Protein AF-A0A0M6YFR3-F1 (afdb_monomer)

pLDDT: mean 78.44, std 15.79, range [41.16, 94.81]

Foldseek 3Di:
DDCVVVDDVPPPPPPLPFCQQVVVLLVVLVVLLVVQVPDDFQWAKWKAFDDVPDRWTFRFLDWDADGRFKIKTWGATPVRHTDIDIDGNVRGDIDIDIDGDPDPTYRRCSVVSVVVVVVVVVPD

Mean predicted aligned error: 9.59 Å

Sequence (124 aa):
MDYDKLISPAHLSLPRIPNAAEWMYERIARSIIDFEKDLDSEHEVGARLVSFTANEVISIDDVGFWGTDMIIFYGSNAEGQPAQLLQHISQVNVLLVAVRVAGEKPNRIGFVLQQKLEEEGSGE

InterPro domains:
  IPR046171 Protein of unknown function DUF6173 [PF19670] (21-112)

Organism: NCBI:txid187304

Solvent-accessible surface area (backbone atoms only — not comparable to full-atom values): 7370 Å² total; per-residue (Å²): 134,76,71,83,74,77,69,63,84,86,74,76,76,65,84,76,50,81,52,47,12,51,58,49,39,52,53,50,44,50,50,48,34,59,55,54,74,76,50,56,88,64,31,23,64,30,35,36,46,66,49,100,84,45,94,56,50,37,41,56,66,46,77,46,57,47,81,46,42,25,38,34,42,32,30,23,39,88,85,68,46,83,42,76,49,79,38,48,62,94,70,68,46,83,42,83,41,84,33,71,46,88,61,99,59,50,68,76,47,35,67,61,46,52,52,51,52,54,59,62,68,67,74,117

Nearest PDB structures (foldseek):
  4v6w-assembly1_AE  TM=3.849E-01  e=1.979E-01  Drosophila melanogaster
  7oyb-assembly1_E2  TM=4.036E-01  e=2.673E-01  Danio rerio
  8ove-assembly1_A1  TM=3.876E-01  e=1.355E+00  Trypanosoma brucei brucei
  8ewc-assembly1_BE  TM=3.783E-01  e=3.340E+00  Saccharomyces cerevisiae
  7krw-assembly3_A  TM=2.362E-01  e=4.248E+00  Escherichia coli K-12

Secondary structure (DSSP, 8-state):
--GGGS--GGG------TTHHHHHHHHHHHHHHHHHHT--TTEEEEEEE-BTTB--EEEEEEEEEETTTEEEEEEE-TTS-EEEEEEETTT--EEEEEEE--SSS----HHHHHHHHHHHHTT-

Structure (mmCIF, N/CA/C/O backbone):
data_AF-A0A0M6YFR3-F1
#
_entry.id   AF-A0A0M6YFR3-F1
#
loop_
_atom_site.group_PDB
_atom_site.id
_atom_site.type_symbol
_atom_site.label_atom_id
_atom_site.label_alt_id
_atom_site.label_comp_id
_atom_site.label_asym_id
_atom_site.label_entity_id
_atom_site.label_seq_id
_atom_site.pdbx_PDB_ins_code
_atom_site.Cartn_x
_atom_site.Cartn_y
_atom_site.Cartn_z
_atom_site.occupancy
_atom_site.B_iso_or_equiv
_atom_site.auth_seq_id
_atom_site.auth_comp_id
_atom_site.auth_asym_id
_atom_site.auth_atom_id
_atom_site.pdbx_PDB_model_num
ATOM 1 N N . MET A 1 1 ? 48.416 -18.627 -8.546 1.00 52.19 1 MET A N 1
ATOM 2 C CA . MET A 1 1 ? 47.039 -18.594 -9.074 1.00 52.19 1 MET A CA 1
ATOM 3 C C . MET A 1 1 ? 46.490 -17.248 -8.645 1.00 52.19 1 MET A C 1
ATOM 5 O O . MET A 1 1 ? 46.502 -16.977 -7.454 1.00 52.19 1 MET A O 1
ATOM 9 N N . ASP A 1 2 ? 46.238 -16.359 -9.599 1.00 49.06 2 ASP A N 1
ATOM 10 C CA . ASP A 1 2 ? 45.996 -14.935 -9.346 1.00 49.06 2 ASP A CA 1
ATOM 11 C C . ASP A 1 2 ? 44.494 -14.711 -9.114 1.00 49.06 2 ASP A C 1
ATOM 13 O O . ASP A 1 2 ? 43.698 -14.782 -10.053 1.00 49.06 2 ASP A O 1
ATOM 17 N N . TYR A 1 3 ? 44.098 -14.579 -7.846 1.00 50.84 3 TYR A N 1
ATOM 18 C CA . TYR A 1 3 ? 42.689 -14.559 -7.431 1.00 50.84 3 TYR A CA 1
ATOM 19 C C . TYR A 1 3 ? 41.972 -13.241 -7.776 1.00 50.84 3 TYR A C 1
ATOM 21 O O . TYR A 1 3 ? 40.744 -13.229 -7.836 1.00 50.84 3 TYR A O 1
ATOM 29 N N . ASP A 1 4 ? 42.711 -12.181 -8.122 1.00 49.16 4 ASP A N 1
ATOM 30 C CA . ASP A 1 4 ? 42.163 -10.888 -8.570 1.00 49.16 4 ASP A CA 1
ATOM 31 C C . ASP A 1 4 ? 41.457 -10.958 -9.937 1.00 49.16 4 ASP A C 1
ATOM 33 O O . ASP A 1 4 ? 40.709 -10.055 -10.310 1.00 49.16 4 ASP A O 1
ATOM 37 N N . LYS A 1 5 ? 41.638 -12.048 -10.697 1.00 45.91 5 LYS A N 1
ATOM 38 C CA . LYS A 1 5 ? 40.955 -12.262 -11.986 1.00 45.91 5 LYS A CA 1
ATOM 39 C C . LYS A 1 5 ? 39.641 -13.036 -11.894 1.00 45.91 5 LYS A C 1
ATOM 41 O O . LYS A 1 5 ? 38.978 -13.191 -12.917 1.00 45.91 5 LYS A O 1
ATOM 46 N N . LEU A 1 6 ? 39.255 -13.530 -10.715 1.00 47.06 6 LEU A N 1
ATOM 47 C CA . LEU A 1 6 ? 38.064 -14.379 -10.572 1.00 47.06 6 LEU A CA 1
ATOM 48 C C . LEU A 1 6 ? 36.802 -13.633 -10.132 1.00 47.06 6 LEU A C 1
ATOM 50 O O . LEU A 1 6 ? 35.723 -14.211 -10.205 1.00 47.06 6 LEU A O 1
ATOM 54 N N . ILE A 1 7 ? 36.897 -12.361 -9.734 1.00 53.31 7 ILE A N 1
ATOM 55 C CA . ILE A 1 7 ? 35.723 -11.553 -9.376 1.00 53.31 7 ILE A CA 1
ATOM 56 C C . ILE A 1 7 ? 35.897 -10.129 -9.915 1.00 53.31 7 ILE A C 1
ATOM 58 O O . ILE A 1 7 ? 36.059 -9.169 -9.170 1.00 53.31 7 ILE A O 1
ATOM 62 N N . SER A 1 8 ? 35.869 -9.978 -11.241 1.00 46.09 8 SER A N 1
ATOM 63 C CA . SER A 1 8 ? 35.557 -8.673 -11.825 1.00 46.09 8 SER A CA 1
ATOM 64 C C . SER A 1 8 ? 34.028 -8.524 -11.840 1.00 46.09 8 SER A C 1
ATOM 66 O O . SER A 1 8 ? 33.362 -9.367 -12.446 1.00 46.09 8 SER A O 1
ATOM 68 N N . PRO A 1 9 ? 33.437 -7.487 -11.216 1.00 48.91 9 PRO A N 1
ATOM 69 C CA . PRO A 1 9 ? 31.980 -7.300 -11.151 1.00 48.91 9 PRO A CA 1
ATOM 70 C C . PRO A 1 9 ? 31.322 -6.999 -12.516 1.00 48.91 9 PRO A C 1
ATOM 72 O O . PRO A 1 9 ? 30.129 -6.726 -12.586 1.00 48.91 9 PRO A O 1
ATOM 75 N N . ALA A 1 10 ? 32.073 -7.068 -13.618 1.00 52.41 10 ALA A N 1
ATOM 76 C CA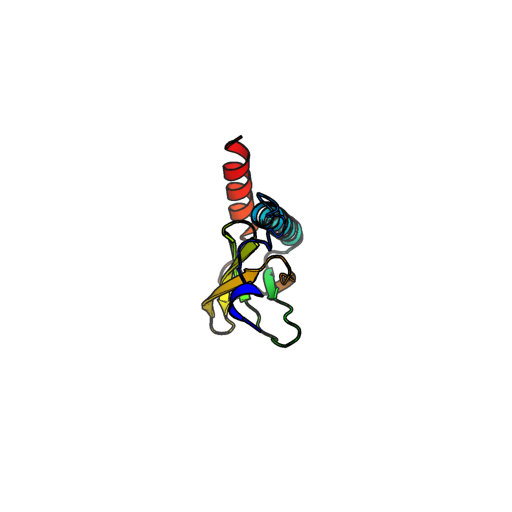 . ALA A 1 10 ? 31.662 -6.628 -14.946 1.00 52.41 10 ALA A CA 1
ATOM 77 C C . ALA A 1 10 ? 30.732 -7.587 -15.722 1.00 52.41 10 ALA A C 1
ATOM 79 O O . ALA A 1 10 ? 30.336 -7.247 -16.832 1.00 52.41 10 ALA A O 1
ATOM 80 N N . HIS A 1 11 ? 30.360 -8.760 -15.192 1.00 49.50 11 HIS A N 1
ATOM 81 C CA . HIS A 1 11 ? 29.580 -9.751 -15.962 1.00 49.50 11 HIS A CA 1
ATOM 82 C C . HIS A 1 11 ? 28.361 -10.358 -15.257 1.00 49.50 11 HIS A C 1
ATOM 84 O O . HIS A 1 11 ? 27.773 -11.308 -15.770 1.00 49.50 11 HIS A O 1
ATOM 90 N N . LEU A 1 12 ? 27.905 -9.787 -14.142 1.00 46.81 12 LEU A N 1
ATOM 91 C CA . LEU A 1 12 ? 26.543 -10.032 -13.660 1.00 46.81 12 LEU A CA 1
ATOM 92 C C . LEU A 1 12 ? 25.618 -8.943 -14.206 1.00 46.81 12 LEU A C 1
ATOM 94 O O . LEU A 1 12 ? 25.085 -8.117 -13.471 1.00 46.81 12 LEU A O 1
ATOM 98 N N . SER A 1 13 ? 25.415 -8.946 -15.526 1.00 48.22 13 SER A N 1
ATOM 99 C CA . SER A 1 13 ? 24.263 -8.275 -16.125 1.00 48.22 13 SER A CA 1
ATOM 100 C C . SER A 1 13 ? 23.025 -9.112 -15.802 1.00 48.22 13 SER A C 1
ATOM 102 O O . SER A 1 13 ? 22.515 -9.843 -16.654 1.00 48.22 13 SER A O 1
ATOM 104 N N . LEU A 1 14 ? 22.576 -9.062 -14.542 1.00 53.62 14 LEU A N 1
ATOM 105 C CA . LEU A 1 14 ? 21.216 -9.480 -14.225 1.00 53.62 14 LEU A CA 1
ATOM 106 C C . LEU A 1 14 ? 20.304 -8.667 -15.148 1.00 53.62 14 LEU A C 1
ATOM 108 O O . LEU A 1 14 ? 20.560 -7.469 -15.316 1.00 53.62 14 LEU A O 1
ATOM 112 N N . PRO A 1 15 ? 19.304 -9.281 -15.798 1.00 50.94 15 PRO A N 1
ATOM 113 C CA . PRO A 1 15 ? 18.377 -8.524 -16.618 1.00 50.94 15 PRO A CA 1
ATOM 114 C C . PRO A 1 15 ? 17.769 -7.438 -15.729 1.00 50.94 15 PRO A C 1
ATOM 116 O O . PRO A 1 15 ? 16.968 -7.732 -14.844 1.00 50.94 15 PRO A O 1
ATOM 119 N N . ARG A 1 16 ? 18.184 -6.179 -15.928 1.00 51.00 16 ARG A N 1
ATOM 120 C CA . ARG A 1 16 ? 17.429 -5.040 -15.419 1.00 51.00 16 ARG A CA 1
ATOM 121 C C . ARG A 1 16 ? 16.144 -5.111 -16.202 1.00 51.00 16 ARG A C 1
ATOM 123 O O . ARG A 1 16 ? 16.148 -4.792 -17.385 1.00 51.00 16 ARG A O 1
ATOM 130 N N . ILE A 1 17 ? 15.094 -5.621 -15.577 1.00 58.00 17 ILE A N 1
ATOM 131 C CA . ILE A 1 17 ? 13.751 -5.451 -16.098 1.00 58.00 17 ILE A CA 1
ATOM 132 C C . ILE A 1 17 ? 13.530 -3.940 -15.961 1.00 58.00 17 ILE A C 1
ATOM 134 O O . ILE A 1 17 ? 13.423 -3.462 -14.824 1.00 58.00 17 ILE A O 1
ATOM 138 N N . PRO A 1 18 ? 13.602 -3.154 -17.057 1.00 67.94 18 PRO A N 1
ATOM 139 C CA . PRO A 1 18 ? 13.238 -1.742 -16.977 1.00 67.94 18 PRO A CA 1
ATOM 140 C C . PRO A 1 18 ? 11.840 -1.719 -16.364 1.00 67.94 18 PRO A C 1
ATOM 142 O O . PRO A 1 18 ? 11.088 -2.614 -16.709 1.00 67.94 18 PRO A O 1
ATOM 145 N N . ASN A 1 19 ? 11.528 -0.803 -15.445 1.00 83.19 19 ASN A N 1
ATOM 146 C CA . ASN A 1 19 ? 10.208 -0.649 -14.804 1.00 83.19 19 ASN A CA 1
ATOM 147 C C . ASN A 1 19 ? 9.682 -1.758 -13.854 1.00 83.19 19 ASN A C 1
ATOM 149 O O . ASN A 1 19 ? 8.547 -1.653 -13.401 1.00 83.19 19 ASN A O 1
ATOM 153 N N . ALA A 1 20 ? 10.449 -2.787 -13.461 1.00 90.38 20 ALA A N 1
ATOM 154 C CA . ALA A 1 20 ? 9.874 -3.852 -12.613 1.00 90.38 20 ALA A CA 1
ATOM 155 C C . ALA A 1 20 ? 9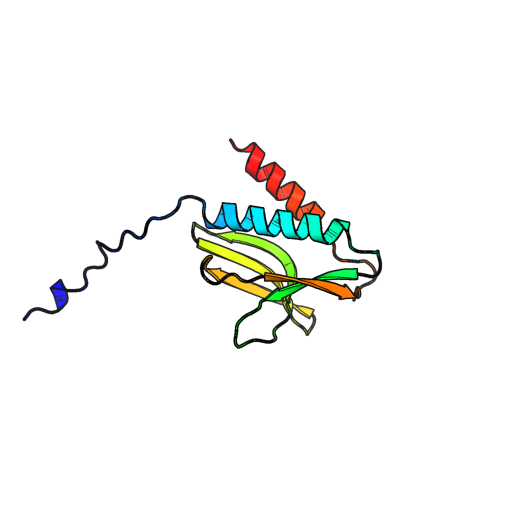.297 -3.369 -11.266 1.00 90.38 20 ALA A C 1
ATOM 157 O O . ALA A 1 20 ? 8.246 -3.862 -10.841 1.00 90.38 20 ALA A O 1
ATOM 158 N N . ALA A 1 21 ? 9.961 -2.421 -10.600 1.00 93.12 21 ALA A N 1
ATOM 159 C CA . ALA A 1 21 ? 9.453 -1.819 -9.370 1.00 93.12 21 ALA A CA 1
ATOM 160 C C . ALA A 1 21 ? 8.208 -0.959 -9.607 1.00 93.12 21 ALA A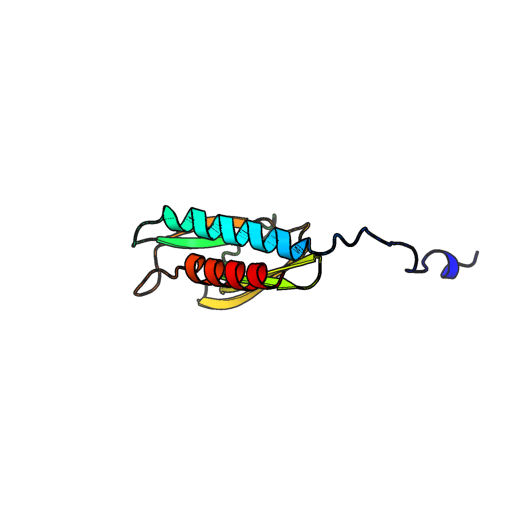 C 1
ATOM 162 O O . ALA A 1 21 ? 7.255 -1.083 -8.850 1.00 93.12 21 ALA A O 1
ATOM 163 N N . GLU A 1 22 ? 8.173 -0.180 -10.684 1.00 92.75 22 GLU A N 1
ATOM 164 C CA . GLU A 1 22 ? 7.003 0.602 -11.105 1.00 92.75 22 GLU A CA 1
ATOM 165 C C . GLU A 1 22 ? 5.791 -0.306 -11.364 1.00 92.75 22 GLU A C 1
ATOM 167 O O . GLU A 1 22 ? 4.720 -0.121 -10.793 1.00 92.75 22 GLU A O 1
ATOM 172 N N . TRP A 1 23 ? 5.981 -1.399 -12.106 1.00 91.75 23 TRP A N 1
ATOM 173 C CA . TRP A 1 23 ? 4.914 -2.370 -12.351 1.00 91.75 23 TRP A CA 1
ATOM 174 C C . TRP A 1 23 ? 4.445 -3.058 -11.068 1.00 91.75 23 TRP A C 1
ATOM 176 O O . TRP A 1 23 ? 3.281 -3.449 -10.952 1.00 91.75 23 TRP A O 1
ATOM 186 N N . MET A 1 24 ? 5.355 -3.316 -10.124 1.00 94.31 24 MET A N 1
ATOM 187 C CA . MET A 1 24 ? 4.989 -3.896 -8.831 1.00 94.31 24 MET A CA 1
ATOM 188 C C . MET A 1 24 ? 4.240 -2.882 -7.966 1.00 94.31 24 MET A C 1
ATOM 190 O O . MET A 1 24 ? 3.244 -3.261 -7.350 1.00 94.31 24 MET A O 1
ATOM 194 N N . TYR A 1 25 ? 4.669 -1.622 -7.976 1.00 94.69 25 TYR A N 1
ATOM 195 C CA . TYR A 1 25 ? 3.968 -0.511 -7.350 1.00 94.69 25 TYR A CA 1
ATOM 196 C C . TYR A 1 25 ? 2.536 -0.402 -7.871 1.00 94.69 25 TYR A C 1
ATOM 198 O O . TYR A 1 25 ? 1.614 -0.455 -7.060 1.00 94.69 25 TYR A O 1
ATOM 206 N N . GLU A 1 26 ? 2.332 -0.386 -9.191 1.00 94.06 26 GLU A N 1
ATOM 207 C CA . GLU A 1 26 ? 0.993 -0.312 -9.785 1.00 94.06 26 GLU A CA 1
ATOM 208 C C . GLU A 1 26 ? 0.080 -1.436 -9.273 1.00 94.06 26 GLU A C 1
ATOM 210 O O . GLU A 1 26 ? -1.056 -1.199 -8.858 1.00 94.06 26 GLU A O 1
ATOM 215 N N . ARG A 1 27 ? 0.581 -2.675 -9.242 1.00 94.44 27 ARG A N 1
ATOM 216 C CA . ARG A 1 27 ? -0.188 -3.834 -8.761 1.00 94.44 27 ARG A CA 1
ATOM 217 C C . ARG A 1 27 ? -0.540 -3.729 -7.279 1.00 94.44 27 ARG A C 1
ATOM 219 O O . ARG A 1 27 ? -1.660 -4.074 -6.901 1.00 94.44 27 ARG A O 1
ATOM 226 N N . ILE A 1 28 ? 0.387 -3.258 -6.447 1.00 93.94 28 ILE A N 1
ATOM 227 C CA . ILE A 1 28 ? 0.138 -3.035 -5.016 1.00 93.94 28 ILE A CA 1
ATOM 228 C C . ILE A 1 28 ? -0.894 -1.920 -4.837 1.00 93.94 28 ILE A C 1
ATOM 230 O O . ILE A 1 28 ? -1.875 -2.115 -4.123 1.00 93.94 28 ILE A O 1
ATOM 234 N N . ALA A 1 29 ? -0.717 -0.794 -5.529 1.00 93.50 29 ALA A N 1
ATOM 235 C CA . ALA A 1 29 ? -1.612 0.352 -5.464 1.00 93.50 29 ALA A CA 1
ATOM 236 C C . ALA A 1 29 ? -3.042 -0.022 -5.876 1.00 93.50 29 ALA A C 1
ATOM 238 O O . ALA A 1 29 ? -3.983 0.222 -5.122 1.00 93.50 29 ALA A O 1
ATOM 239 N N . ARG A 1 30 ? -3.211 -0.713 -7.012 1.00 94.50 30 ARG A N 1
ATOM 240 C CA . ARG A 1 30 ? -4.517 -1.233 -7.456 1.00 94.50 30 ARG A CA 1
ATOM 241 C C . ARG A 1 30 ? -5.128 -2.209 -6.450 1.00 94.50 30 ARG A C 1
ATOM 243 O O . ARG A 1 30 ? -6.316 -2.114 -6.171 1.00 94.50 30 ARG A O 1
ATOM 250 N N . SER A 1 31 ? -4.322 -3.096 -5.862 1.00 94.50 31 SER A N 1
ATOM 251 C CA . SER A 1 31 ? -4.807 -4.039 -4.841 1.00 94.50 31 SER A CA 1
ATOM 252 C C . SER A 1 31 ? -5.307 -3.324 -3.583 1.00 94.50 31 SER A C 1
ATOM 254 O O . SER A 1 31 ? -6.326 -3.722 -3.028 1.00 94.50 31 SER A O 1
ATOM 256 N N . ILE A 1 32 ? -4.626 -2.258 -3.147 1.00 92.31 32 ILE A N 1
ATOM 257 C CA . ILE A 1 32 ? -5.062 -1.419 -2.018 1.00 92.31 32 ILE A CA 1
ATOM 258 C C . ILE A 1 32 ? -6.367 -0.698 -2.363 1.00 92.31 32 ILE A C 1
ATOM 260 O O . ILE A 1 32 ? -7.305 -0.740 -1.572 1.00 92.31 32 ILE A O 1
ATOM 264 N N . ILE A 1 33 ? -6.446 -0.086 -3.551 1.00 91.88 33 ILE A N 1
ATOM 265 C CA . ILE A 1 33 ? -7.654 0.596 -4.039 1.00 91.88 33 ILE A CA 1
ATOM 266 C C . ILE A 1 33 ? -8.851 -0.354 -4.033 1.00 91.88 33 ILE A C 1
ATOM 268 O O . ILE A 1 33 ? -9.923 0.009 -3.554 1.00 91.88 33 ILE A O 1
ATOM 272 N N . ASP A 1 34 ? -8.683 -1.561 -4.569 1.00 94.12 34 ASP A N 1
ATOM 273 C CA . ASP A 1 34 ? -9.766 -2.537 -4.641 1.00 94.12 34 ASP A CA 1
ATOM 274 C C . ASP A 1 34 ? -10.146 -3.070 -3.259 1.00 94.12 34 ASP A C 1
ATOM 276 O O . ASP A 1 34 ? -11.331 -3.155 -2.953 1.00 94.12 34 ASP A O 1
ATOM 280 N N . PHE A 1 35 ? -9.167 -3.332 -2.391 1.00 92.00 35 PHE A N 1
ATOM 281 C CA . PHE A 1 35 ? -9.422 -3.751 -1.014 1.00 92.00 35 PHE A CA 1
ATOM 282 C C . PHE A 1 35 ? -10.185 -2.683 -0.211 1.00 92.00 35 PHE A C 1
ATOM 284 O O . PHE A 1 35 ? -11.099 -3.014 0.541 1.00 92.00 35 PHE A O 1
ATOM 291 N N . GLU A 1 36 ? -9.863 -1.395 -0.388 1.00 91.12 36 GLU A N 1
ATOM 292 C CA . GLU A 1 36 ? -10.543 -0.296 0.313 1.00 91.12 36 GLU A CA 1
ATOM 293 C C . GLU A 1 36 ? -12.020 -0.151 -0.045 1.00 91.12 36 GLU A C 1
ATOM 295 O O . GLU A 1 36 ? -12.799 0.279 0.815 1.00 91.12 36 GLU A O 1
ATOM 300 N N . LYS A 1 37 ? -12.409 -0.490 -1.282 1.00 90.38 37 LYS A N 1
ATOM 301 C CA . LYS A 1 37 ? -13.804 -0.387 -1.748 1.00 90.38 37 LYS A CA 1
ATOM 302 C C . LYS A 1 37 ? -14.754 -1.259 -0.930 1.00 90.38 37 LYS A C 1
ATOM 304 O O . LYS A 1 37 ? -15.922 -0.903 -0.795 1.00 90.38 37 LYS A O 1
ATOM 309 N N . ASP A 1 38 ? -14.244 -2.351 -0.368 1.00 89.81 38 ASP A N 1
ATOM 310 C CA . ASP A 1 38 ? -15.025 -3.319 0.399 1.00 89.81 38 ASP A CA 1
ATOM 311 C C . ASP A 1 38 ? -15.041 -3.028 1.914 1.00 89.81 38 ASP A C 1
ATOM 313 O O . ASP A 1 38 ? -15.725 -3.720 2.669 1.00 89.81 38 ASP A O 1
ATOM 317 N N . LEU A 1 39 ? -14.311 -2.008 2.386 1.00 88.31 39 LEU A N 1
ATOM 318 C CA . LEU A 1 39 ? -14.239 -1.669 3.812 1.00 88.31 39 LEU A CA 1
ATOM 319 C C . LEU A 1 39 ? -15.339 -0.690 4.240 1.00 88.31 39 LEU A C 1
ATOM 321 O O . LEU A 1 39 ? -15.499 0.382 3.652 1.00 88.31 39 LEU A O 1
ATOM 325 N N . ASP A 1 40 ? -16.001 -0.996 5.356 1.00 86.81 40 ASP A N 1
ATOM 326 C CA . ASP A 1 40 ? -16.942 -0.090 6.022 1.00 86.81 40 ASP A CA 1
ATOM 327 C C . ASP A 1 40 ? -16.252 1.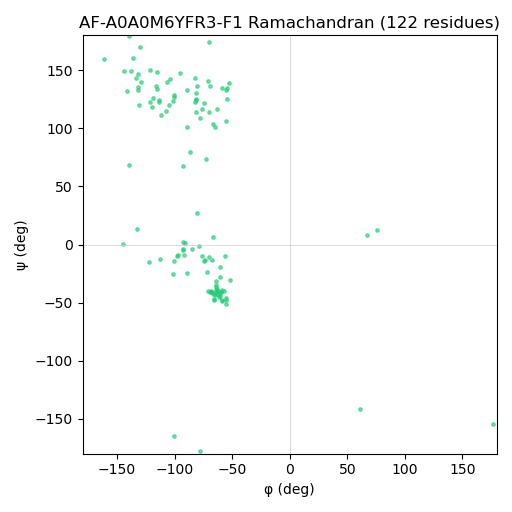125 6.680 1.00 86.81 40 ASP A C 1
ATOM 329 O O . ASP A 1 40 ? -15.029 1.237 6.740 1.00 86.81 40 ASP A O 1
ATOM 333 N N . SER A 1 41 ? -17.043 2.065 7.199 1.00 85.19 41 SER A N 1
ATOM 334 C CA . SER A 1 41 ? -16.531 3.284 7.838 1.00 85.19 41 SER A CA 1
ATOM 335 C C . SER A 1 41 ? -15.833 3.066 9.187 1.00 85.19 41 SER A C 1
ATOM 337 O O . SER A 1 41 ? -15.258 4.016 9.712 1.00 85.19 41 SER A O 1
ATOM 339 N N . GLU A 1 42 ? -15.915 1.874 9.781 1.00 85.75 42 GLU A N 1
ATOM 340 C CA . GLU A 1 42 ? -15.238 1.540 11.042 1.00 85.75 42 GLU A CA 1
ATOM 341 C C . GLU A 1 42 ? -13.850 0.931 10.821 1.00 85.75 42 GLU A C 1
ATOM 343 O O . GLU A 1 42 ? -13.087 0.776 11.784 1.00 85.75 42 GLU A O 1
ATOM 348 N N . HIS A 1 43 ? -13.514 0.619 9.565 1.00 83.94 43 HIS A N 1
ATOM 349 C CA . HIS A 1 43 ? -12.250 0.012 9.183 1.00 83.94 43 HIS A CA 1
ATOM 350 C C . HIS A 1 43 ? -11.455 0.861 8.186 1.00 83.94 43 HIS A C 1
ATOM 352 O O . HIS A 1 43 ? -11.989 1.585 7.338 1.00 83.94 43 HIS A O 1
ATOM 358 N N . GLU A 1 44 ? -10.141 0.725 8.284 1.00 81.62 44 GLU A N 1
ATOM 359 C CA . GLU A 1 44 ? -9.147 1.260 7.360 1.00 81.62 44 GLU A CA 1
ATOM 360 C C . GLU A 1 44 ? -8.167 0.159 6.944 1.00 81.62 44 GLU A C 1
ATOM 362 O O . GLU A 1 44 ? -8.186 -0.956 7.485 1.00 81.62 44 GLU A O 1
ATOM 367 N N . VAL A 1 45 ? -7.331 0.448 5.946 1.00 79.50 45 VAL A N 1
ATOM 368 C CA . VAL A 1 45 ? -6.310 -0.504 5.506 1.00 79.50 45 VAL A CA 1
ATOM 369 C C . VAL A 1 45 ? -5.174 -0.508 6.508 1.00 79.50 45 VAL A C 1
ATOM 371 O O . VAL A 1 45 ? -4.447 0.467 6.655 1.00 79.50 45 VAL A O 1
ATOM 374 N N . GLY A 1 46 ? -4.975 -1.649 7.153 1.00 70.62 46 GLY A N 1
ATOM 375 C CA . GLY A 1 46 ? -3.683 -1.998 7.713 1.00 70.62 46 GLY A CA 1
ATOM 376 C C . GLY A 1 46 ? -2.937 -2.870 6.716 1.00 70.62 46 GLY A C 1
ATOM 377 O O . GLY A 1 46 ? -3.543 -3.686 6.014 1.00 70.62 46 GLY A O 1
ATOM 378 N N . ALA A 1 47 ? -1.614 -2.766 6.687 1.00 64.81 47 ALA A N 1
ATOM 379 C CA . ALA A 1 47 ? -0.813 -3.780 6.029 1.00 64.81 47 ALA A CA 1
ATOM 380 C C . ALA A 1 47 ? 0.079 -4.483 7.034 1.00 64.81 47 ALA A C 1
ATOM 382 O O . ALA A 1 47 ? 0.720 -3.892 7.903 1.00 64.81 47 ALA A O 1
ATOM 383 N N . ARG A 1 48 ? 0.125 -5.798 6.897 1.00 61.38 48 ARG A N 1
ATOM 384 C CA . ARG A 1 48 ? 1.110 -6.614 7.583 1.00 61.38 48 ARG A CA 1
ATOM 385 C C . ARG A 1 48 ? 2.141 -7.025 6.563 1.00 61.38 48 ARG A C 1
ATOM 387 O O . ARG A 1 48 ? 1.830 -7.676 5.565 1.00 61.38 48 ARG A O 1
ATOM 394 N N . LEU A 1 49 ? 3.372 -6.629 6.825 1.00 62.75 49 LEU A N 1
ATOM 395 C CA . LEU A 1 49 ? 4.506 -7.093 6.055 1.00 62.75 49 LEU A CA 1
ATOM 396 C C . LEU A 1 49 ? 4.870 -8.458 6.615 1.00 62.75 49 LEU A C 1
ATOM 398 O O . LEU A 1 49 ? 5.240 -8.598 7.778 1.00 62.75 49 LEU A O 1
ATOM 402 N N . VAL A 1 50 ? 4.687 -9.487 5.794 1.00 53.97 50 VAL A N 1
ATOM 403 C CA . VAL A 1 50 ? 4.945 -10.864 6.209 1.00 53.97 50 VAL A CA 1
ATOM 404 C C . VAL A 1 50 ? 6.422 -11.143 5.961 1.00 53.97 50 VAL A C 1
ATOM 406 O O . VAL A 1 50 ? 6.796 -11.741 4.956 1.00 53.97 50 VAL A O 1
ATOM 409 N N . SER A 1 51 ? 7.285 -10.677 6.862 1.00 53.72 51 SER A N 1
ATOM 410 C CA . SER A 1 51 ? 8.618 -11.267 6.970 1.00 53.72 51 SER A CA 1
ATOM 411 C C . SER A 1 51 ? 8.491 -12.548 7.782 1.00 53.72 51 SER A C 1
ATOM 413 O O . SER A 1 51 ? 7.838 -12.557 8.824 1.00 53.72 51 SER A O 1
ATOM 415 N N . PHE A 1 52 ? 9.146 -13.628 7.353 1.00 48.53 52 PHE A N 1
ATOM 416 C CA . PHE A 1 52 ? 9.136 -14.913 8.062 1.00 48.53 52 PHE A CA 1
ATOM 417 C C . PHE A 1 52 ? 9.622 -14.820 9.528 1.00 48.53 52 PHE A C 1
ATOM 419 O O . PHE A 1 52 ? 9.477 -15.786 10.274 1.00 48.53 52 PHE A O 1
ATOM 426 N N . THR A 1 53 ? 10.187 -13.680 9.949 1.00 54.22 53 THR A N 1
ATOM 427 C CA . THR A 1 53 ? 10.729 -13.444 11.295 1.00 54.22 53 THR A CA 1
ATOM 428 C C . THR A 1 53 ? 10.115 -12.266 12.061 1.00 54.22 53 THR A C 1
ATOM 430 O O . THR A 1 53 ? 10.325 -12.196 13.272 1.00 54.22 53 THR A O 1
ATOM 433 N N . ALA A 1 54 ? 9.375 -11.351 11.423 1.00 57.31 54 ALA A N 1
ATOM 434 C CA . ALA A 1 54 ? 8.910 -10.118 12.068 1.00 57.31 54 ALA A CA 1
ATOM 435 C C . ALA A 1 54 ? 7.378 -10.023 12.075 1.00 57.31 54 ALA A C 1
ATOM 437 O O . ALA A 1 54 ? 6.747 -9.942 11.027 1.00 57.31 54 ALA A O 1
ATOM 438 N N . ASN A 1 55 ? 6.788 -9.978 13.273 1.00 62.88 55 ASN A N 1
ATOM 439 C CA . ASN A 1 55 ? 5.364 -9.693 13.505 1.00 62.88 55 ASN A CA 1
ATOM 440 C C . ASN A 1 55 ? 5.061 -8.180 13.464 1.00 62.88 55 ASN A C 1
ATOM 442 O O . ASN A 1 55 ? 4.156 -7.707 14.152 1.00 62.88 55 ASN A O 1
ATOM 446 N N . GLU A 1 56 ? 5.850 -7.401 12.728 1.00 65.69 56 GLU A N 1
ATOM 447 C CA . GLU A 1 56 ? 5.740 -5.946 12.738 1.00 65.69 56 GLU A CA 1
ATOM 448 C C . GLU A 1 56 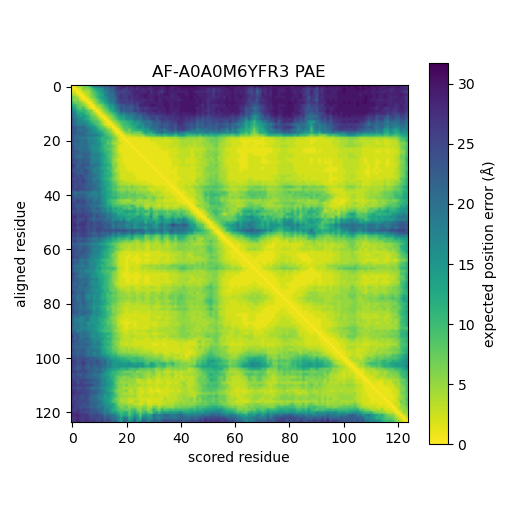? 4.611 -5.494 11.805 1.00 65.69 56 GLU A C 1
ATOM 450 O O . GLU A 1 56 ? 4.540 -5.870 10.633 1.00 65.69 56 GLU A O 1
ATOM 455 N N . VAL A 1 57 ? 3.680 -4.724 12.363 1.00 69.25 57 VAL A N 1
ATOM 456 C CA . VAL A 1 57 ? 2.554 -4.139 11.635 1.00 69.25 57 VAL A CA 1
ATOM 457 C C . VAL A 1 57 ? 2.911 -2.690 11.346 1.00 69.25 57 VAL A C 1
ATOM 459 O O . VAL A 1 57 ? 3.254 -1.957 12.273 1.00 69.25 57 VAL A O 1
ATOM 462 N N . ILE A 1 58 ? 2.818 -2.289 10.080 1.00 75.50 58 ILE A N 1
ATOM 463 C CA . ILE A 1 58 ? 2.943 -0.890 9.675 1.00 75.50 58 ILE A CA 1
ATOM 464 C C . ILE A 1 58 ? 1.581 -0.464 9.138 1.00 75.50 58 ILE A C 1
ATOM 466 O O . ILE A 1 58 ? 1.056 -1.069 8.200 1.00 75.50 58 ILE A O 1
ATOM 470 N N . SER A 1 59 ? 1.003 0.576 9.728 1.00 80.69 59 SER A N 1
ATOM 471 C CA . SER A 1 59 ? -0.136 1.256 9.112 1.00 80.69 59 SER A CA 1
ATOM 472 C C . SER A 1 59 ? 0.388 1.991 7.888 1.00 80.69 59 SER A C 1
ATOM 474 O O . SER A 1 59 ? 1.237 2.863 8.042 1.00 80.69 59 SER A O 1
ATOM 476 N N . ILE A 1 60 ? -0.026 1.582 6.685 1.00 83.38 60 ILE A N 1
ATOM 477 C CA . ILE A 1 60 ? 0.463 2.190 5.444 1.00 83.38 60 ILE A CA 1
ATOM 478 C C . ILE A 1 60 ? -0.312 3.474 5.193 1.00 83.38 60 ILE A C 1
ATOM 480 O O . ILE A 1 60 ? -1.533 3.449 5.064 1.00 83.38 60 ILE A O 1
ATOM 484 N N . ASP A 1 61 ? 0.434 4.560 5.041 1.00 85.69 61 ASP A N 1
ATOM 485 C CA . ASP A 1 61 ? -0.080 5.863 4.634 1.00 85.69 61 ASP A CA 1
ATOM 486 C C . ASP A 1 61 ? 0.195 6.127 3.144 1.00 85.69 61 ASP A C 1
ATOM 488 O O . ASP A 1 61 ? -0.512 6.903 2.505 1.00 85.69 61 ASP A O 1
ATOM 492 N N . ASP A 1 62 ? 1.228 5.490 2.578 1.00 89.25 62 ASP A N 1
ATOM 493 C CA . ASP A 1 62 ? 1.600 5.651 1.173 1.00 89.25 62 ASP A CA 1
ATOM 494 C C . ASP A 1 62 ? 2.494 4.502 0.676 1.00 89.25 62 ASP A C 1
ATOM 496 O O . ASP A 1 62 ? 3.175 3.822 1.453 1.00 89.25 62 ASP A O 1
ATOM 500 N N . VAL A 1 63 ? 2.542 4.319 -0.642 1.00 92.19 63 VAL A N 1
ATOM 501 C CA . VAL A 1 63 ? 3.458 3.387 -1.310 1.00 92.19 63 VAL A CA 1
ATOM 502 C C . VAL A 1 63 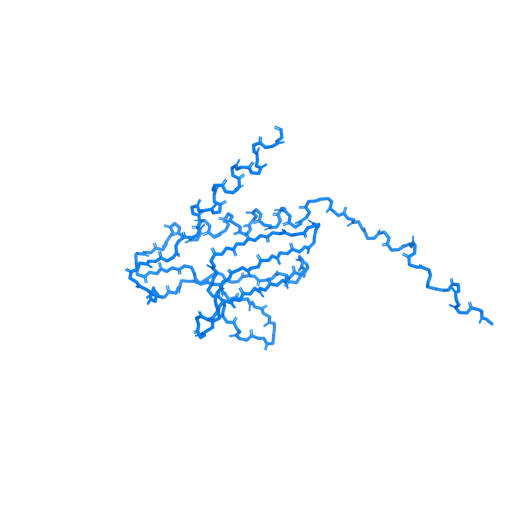? 4.188 4.133 -2.419 1.00 92.19 63 VAL A C 1
ATOM 504 O O . VAL A 1 63 ? 3.598 4.937 -3.138 1.00 92.19 63 VAL A O 1
ATOM 507 N N . GLY A 1 64 ? 5.477 3.854 -2.571 1.00 93.56 64 GLY A N 1
ATOM 508 C CA . GLY A 1 64 ? 6.282 4.335 -3.685 1.00 93.56 64 GLY A CA 1
ATOM 509 C C . GLY A 1 64 ? 7.235 3.264 -4.193 1.00 93.56 64 GLY A C 1
ATOM 510 O O . GLY A 1 64 ? 7.314 2.155 -3.657 1.00 93.56 64 GLY A O 1
ATOM 511 N N . PHE A 1 65 ? 7.994 3.613 -5.221 1.00 94.81 65 PHE A N 1
ATOM 512 C CA . PHE A 1 65 ? 9.058 2.778 -5.756 1.00 94.81 65 PHE A CA 1
ATOM 513 C C . PHE A 1 65 ? 10.307 3.609 -6.037 1.00 94.81 65 PHE A C 1
ATOM 515 O O . PHE A 1 65 ? 10.259 4.835 -6.138 1.00 94.81 65 PHE A O 1
ATOM 522 N N . TRP A 1 66 ? 11.448 2.937 -6.145 1.00 92.56 66 TRP A N 1
ATOM 523 C CA . TRP A 1 66 ? 12.705 3.576 -6.508 1.00 92.56 66 TRP A CA 1
ATOM 524 C C . TRP A 1 66 ? 13.527 2.681 -7.431 1.00 92.56 66 TRP A C 1
ATOM 526 O O . TRP A 1 66 ? 13.717 1.491 -7.179 1.00 92.56 66 TRP A O 1
ATOM 536 N N . GLY A 1 67 ? 14.032 3.271 -8.516 1.00 89.38 67 GLY A N 1
ATOM 537 C CA . GLY A 1 67 ? 14.816 2.546 -9.508 1.00 89.38 67 GLY A CA 1
ATOM 538 C C . GLY A 1 67 ? 14.015 1.422 -10.170 1.00 89.38 67 GLY A C 1
ATOM 539 O O . GLY A 1 67 ? 12.839 1.573 -10.480 1.00 89.38 67 GLY A O 1
ATOM 540 N N . THR A 1 68 ? 14.676 0.294 -10.426 1.00 90.50 68 THR A N 1
ATOM 541 C CA . THR A 1 68 ? 14.061 -0.855 -11.110 1.00 90.50 68 THR A CA 1
ATOM 542 C C . THR A 1 68 ? 13.572 -1.934 -10.152 1.00 90.50 68 THR A C 1
ATOM 544 O O . THR A 1 68 ? 12.918 -2.871 -10.599 1.00 90.50 68 THR A O 1
ATOM 547 N N . ASP A 1 69 ? 13.909 -1.850 -8.866 1.00 92.81 69 ASP A N 1
ATOM 548 C CA . ASP A 1 69 ? 13.893 -3.007 -7.973 1.00 92.81 69 ASP A CA 1
ATOM 549 C C . ASP A 1 69 ? 13.485 -2.732 -6.518 1.00 92.81 69 ASP A C 1
ATOM 551 O O . ASP A 1 69 ? 13.424 -3.687 -5.745 1.00 92.81 69 ASP A O 1
ATOM 555 N N . MET A 1 70 ? 13.154 -1.496 -6.133 1.00 94.56 70 MET A N 1
ATOM 556 C CA . MET A 1 70 ? 12.765 -1.173 -4.756 1.00 94.56 70 MET A CA 1
ATOM 557 C C . MET A 1 70 ? 11.316 -0.701 -4.646 1.00 94.56 70 MET A C 1
ATOM 559 O O . MET A 1 70 ? 10.891 0.187 -5.380 1.00 94.56 70 MET A O 1
ATOM 563 N N . ILE A 1 71 ? 10.596 -1.246 -3.666 1.00 94.69 71 ILE A N 1
ATOM 564 C CA . ILE A 1 71 ? 9.307 -0.751 -3.171 1.00 94.69 71 ILE A CA 1
ATOM 565 C C . ILE A 1 71 ? 9.529 -0.099 -1.809 1.00 94.69 71 ILE A C 1
ATOM 567 O O . ILE A 1 71 ? 10.302 -0.602 -0.987 1.00 94.69 71 ILE A O 1
ATOM 571 N N . ILE A 1 72 ? 8.853 1.021 -1.573 1.00 93.62 72 ILE A N 1
ATOM 572 C CA . ILE A 1 72 ? 8.912 1.773 -0.324 1.00 93.62 72 ILE A CA 1
ATOM 573 C C . ILE A 1 72 ? 7.502 1.857 0.250 1.00 93.62 72 ILE A C 1
ATOM 575 O O . ILE A 1 72 ? 6.589 2.356 -0.403 1.00 93.62 72 ILE A O 1
ATOM 579 N N . PHE A 1 73 ? 7.336 1.375 1.476 1.00 91.38 73 PHE A N 1
ATOM 580 C CA . PHE A 1 73 ? 6.115 1.536 2.255 1.00 91.38 73 PHE A CA 1
ATOM 581 C C . PHE A 1 73 ? 6.327 2.653 3.269 1.00 91.38 73 PHE A C 1
ATOM 583 O O . PHE A 1 73 ? 7.259 2.581 4.075 1.00 91.38 73 PHE A O 1
ATOM 590 N N . TYR A 1 74 ? 5.472 3.668 3.227 1.00 90.19 74 TYR A N 1
ATOM 591 C CA . TYR A 1 74 ? 5.460 4.774 4.177 1.00 90.19 74 TYR A CA 1
ATOM 592 C C . TYR A 1 74 ? 4.305 4.582 5.141 1.00 90.19 74 TYR A C 1
ATOM 594 O O . TYR A 1 74 ? 3.227 4.136 4.743 1.00 90.19 74 TYR A O 1
ATOM 602 N N . GLY A 1 75 ? 4.522 4.921 6.403 1.00 87.81 75 GLY A N 1
ATOM 603 C CA . GLY A 1 75 ? 3.500 4.690 7.396 1.00 87.81 75 GLY A CA 1
ATOM 604 C C . GLY A 1 75 ? 3.912 5.047 8.804 1.00 87.81 75 GLY A C 1
ATOM 605 O O . GLY A 1 75 ? 4.829 5.837 9.041 1.00 87.81 75 GLY A O 1
ATOM 606 N N . SER A 1 76 ? 3.264 4.376 9.744 1.00 84.06 76 SER A N 1
ATOM 607 C CA . SER A 1 76 ? 3.574 4.459 11.165 1.00 84.06 76 SER A CA 1
ATOM 608 C C . SER A 1 76 ? 3.692 3.072 11.801 1.00 84.06 76 SER A C 1
ATOM 610 O O . SER A 1 76 ? 3.044 2.111 11.380 1.00 84.06 76 SER A O 1
ATOM 612 N N . ASN A 1 77 ? 4.580 2.950 12.791 1.00 83.12 77 ASN A N 1
ATOM 613 C CA . ASN A 1 77 ? 4.768 1.715 13.556 1.00 83.12 77 ASN A CA 1
ATOM 614 C C . ASN A 1 77 ? 3.661 1.532 14.616 1.00 83.12 77 ASN A C 1
ATOM 616 O O . ASN A 1 77 ? 2.766 2.364 14.762 1.00 83.12 77 ASN A O 1
ATOM 620 N N . ALA A 1 78 ? 3.744 0.461 15.410 1.00 78.12 78 ALA A N 1
ATOM 621 C CA . ALA A 1 78 ? 2.768 0.166 16.466 1.00 78.12 78 ALA A CA 1
ATOM 622 C C . ALA A 1 78 ? 2.655 1.250 17.564 1.00 78.12 78 ALA A C 1
ATOM 624 O O . ALA A 1 78 ? 1.655 1.287 18.277 1.00 78.12 78 ALA A O 1
ATOM 625 N N . GLU A 1 79 ? 3.656 2.125 17.706 1.00 83.25 79 GLU A N 1
ATOM 626 C CA . GLU A 1 79 ? 3.645 3.265 18.635 1.00 83.25 79 GLU A CA 1
ATOM 627 C C . GLU A 1 79 ? 3.125 4.560 17.981 1.00 83.25 79 GLU A C 1
ATOM 629 O O . GLU A 1 79 ? 3.110 5.612 18.620 1.00 83.25 79 GLU A O 1
ATOM 634 N N . GLY A 1 80 ? 2.716 4.510 16.707 1.00 81.88 80 GLY A N 1
ATOM 635 C CA . GLY A 1 80 ? 2.279 5.676 15.936 1.00 81.88 80 GLY A CA 1
ATOM 636 C C . GLY A 1 80 ? 3.425 6.580 15.468 1.00 81.88 80 GLY A C 1
ATOM 637 O O . GLY A 1 80 ? 3.180 7.702 15.029 1.00 81.88 80 GLY A O 1
ATOM 638 N N . GLN A 1 81 ? 4.679 6.131 15.566 1.00 86.44 81 GLN A N 1
ATOM 639 C CA . GLN A 1 81 ? 5.833 6.900 15.096 1.00 86.44 81 GLN A CA 1
ATOM 640 C C . GLN A 1 81 ? 6.019 6.710 13.585 1.00 86.44 81 GLN A C 1
ATOM 642 O O . GLN A 1 81 ? 5.831 5.590 13.103 1.00 86.44 81 GLN A O 1
ATOM 647 N N . PRO A 1 82 ? 6.435 7.754 12.839 1.00 88.88 82 PRO A N 1
ATOM 648 C CA . PRO A 1 82 ? 6.705 7.638 11.410 1.00 88.88 82 PRO A CA 1
ATOM 649 C C . PRO A 1 82 ? 7.726 6.540 11.105 1.00 88.88 82 PRO A C 1
ATOM 651 O O . PRO A 1 82 ? 8.791 6.478 11.723 1.00 88.88 82 PRO A O 1
ATOM 654 N N . ALA A 1 83 ? 7.415 5.706 10.121 1.00 86.56 83 ALA A N 1
ATOM 655 C CA . ALA A 1 83 ? 8.237 4.590 9.688 1.00 86.56 83 ALA A CA 1
ATOM 656 C C . ALA A 1 83 ? 8.275 4.505 8.157 1.00 86.56 83 ALA A C 1
ATOM 658 O O . ALA A 1 83 ? 7.324 4.860 7.460 1.00 86.56 83 ALA A O 1
ATOM 659 N N . GLN A 1 84 ? 9.397 4.012 7.636 1.00 90.19 84 GLN A N 1
ATOM 660 C CA . GLN A 1 84 ? 9.538 3.639 6.234 1.00 90.19 84 GLN A CA 1
ATOM 661 C C . GLN A 1 84 ? 10.157 2.255 6.158 1.00 90.19 84 GLN A C 1
ATOM 663 O O . GLN A 1 84 ? 11.175 1.998 6.806 1.00 90.19 84 GLN A O 1
ATOM 668 N N . LEU A 1 85 ? 9.575 1.385 5.339 1.00 87.31 85 LEU A N 1
ATOM 669 C CA . LEU A 1 85 ? 10.191 0.115 4.991 1.00 87.31 85 LEU A CA 1
ATOM 670 C C . LEU A 1 85 ? 10.560 0.102 3.514 1.00 87.31 85 LEU A C 1
ATOM 672 O O . LEU A 1 85 ? 9.712 0.262 2.642 1.00 87.31 85 LEU A O 1
ATOM 676 N N . LEU A 1 86 ? 11.835 -0.165 3.252 1.00 91.12 86 LEU A N 1
ATOM 677 C CA . LEU A 1 86 ? 12.374 -0.357 1.916 1.00 91.12 86 LEU A CA 1
ATOM 678 C C . LEU A 1 86 ? 12.512 -1.863 1.663 1.00 91.12 86 LEU A C 1
ATOM 680 O O . LEU A 1 86 ? 13.097 -2.579 2.479 1.00 91.12 86 LEU A O 1
ATOM 684 N N . GLN A 1 87 ? 11.970 -2.351 0.549 1.00 90.19 87 GLN A N 1
ATOM 685 C CA . GLN A 1 87 ? 11.998 -3.765 0.166 1.00 90.19 87 GLN A CA 1
ATOM 686 C C . GLN A 1 87 ? 12.443 -3.928 -1.283 1.00 90.19 87 GLN A C 1
ATOM 688 O O . GLN A 1 87 ? 11.939 -3.245 -2.170 1.00 90.19 87 GLN A O 1
ATOM 693 N N . 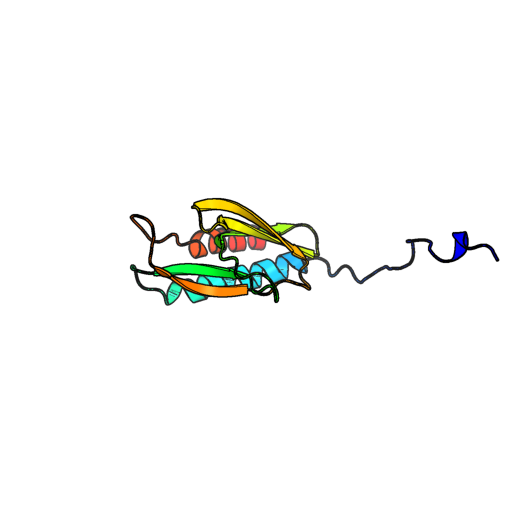HIS A 1 88 ? 13.338 -4.882 -1.531 1.00 92.25 88 HIS A N 1
ATOM 694 C CA . HIS A 1 88 ? 13.623 -5.317 -2.895 1.00 92.25 88 HIS A CA 1
ATOM 695 C C . HIS A 1 88 ? 12.426 -6.109 -3.445 1.00 92.25 88 HIS A C 1
ATOM 697 O O . HIS A 1 88 ? 11.860 -6.933 -2.725 1.00 92.25 88 HIS A O 1
ATOM 703 N N . ILE A 1 89 ? 12.073 -5.933 -4.722 1.00 92.12 89 ILE A N 1
ATOM 704 C CA . ILE A 1 89 ? 10.899 -6.557 -5.369 1.00 92.12 89 ILE A CA 1
ATOM 705 C C . ILE A 1 89 ? 10.824 -8.082 -5.193 1.00 92.12 89 ILE A C 1
ATOM 707 O O . ILE A 1 89 ? 9.737 -8.645 -5.131 1.00 92.12 89 ILE A O 1
ATOM 711 N N . SER A 1 90 ? 11.965 -8.770 -5.077 1.00 90.50 90 SER A N 1
ATOM 712 C CA . SER A 1 90 ? 12.001 -10.228 -4.880 1.00 90.50 90 SER A CA 1
ATOM 713 C C . SER A 1 90 ? 11.648 -10.678 -3.458 1.00 90.50 90 SER A C 1
ATOM 715 O O . SER A 1 90 ? 11.555 -11.878 -3.214 1.00 90.50 90 SER A O 1
ATOM 717 N N . GLN A 1 91 ? 11.546 -9.747 -2.509 1.00 87.50 91 GLN A N 1
ATOM 718 C CA . GLN A 1 91 ? 11.272 -10.004 -1.090 1.00 87.50 91 GLN A CA 1
ATOM 719 C C . GLN A 1 91 ? 9.899 -9.481 -0.657 1.00 87.50 91 GLN A C 1
ATOM 721 O O . GLN A 1 91 ? 9.422 -9.840 0.420 1.00 87.50 91 GLN A O 1
ATOM 726 N N . VAL A 1 92 ? 9.256 -8.658 -1.490 1.00 87.56 92 VAL A N 1
ATOM 727 C CA . VAL A 1 92 ? 7.971 -8.033 -1.176 1.00 87.56 92 VAL A CA 1
ATOM 728 C C . VAL A 1 92 ? 6.892 -9.102 -0.999 1.00 87.56 92 VAL A C 1
ATOM 730 O O . VAL A 1 92 ? 6.523 -9.798 -1.941 1.00 87.56 92 VAL A O 1
ATOM 733 N N . ASN A 1 93 ? 6.351 -9.180 0.217 1.00 85.25 93 ASN A N 1
ATOM 734 C CA . ASN A 1 93 ? 5.133 -9.910 0.550 1.00 85.25 93 ASN A CA 1
ATOM 735 C C . ASN A 1 93 ? 4.231 -8.979 1.365 1.00 85.25 93 ASN A C 1
ATOM 737 O O . ASN A 1 93 ? 4.621 -8.521 2.440 1.00 85.25 93 ASN A O 1
ATOM 741 N N . VAL A 1 94 ? 3.032 -8.700 0.855 1.00 85.62 94 VAL A N 1
ATOM 742 C CA . VAL A 1 94 ? 2.076 -7.779 1.482 1.00 85.62 94 VAL A CA 1
ATOM 743 C C . VAL A 1 94 ? 0.802 -8.536 1.819 1.00 85.62 94 VAL A C 1
ATOM 745 O O . VAL A 1 94 ? 0.195 -9.153 0.946 1.00 85.62 94 VAL A O 1
ATOM 748 N N . LEU A 1 95 ? 0.387 -8.466 3.082 1.00 86.12 95 LEU A N 1
ATOM 749 C CA . LEU A 1 95 ? -0.934 -8.892 3.523 1.00 86.12 95 LEU A CA 1
ATOM 750 C C . LEU A 1 95 ? -1.767 -7.648 3.842 1.00 86.12 95 LEU A C 1
ATOM 752 O O . LEU A 1 95 ? -1.456 -6.922 4.786 1.00 86.12 95 LEU A O 1
ATOM 756 N N . LEU A 1 96 ? -2.832 -7.425 3.075 1.00 87.44 96 LEU A N 1
ATOM 757 C CA . LEU A 1 96 ? -3.825 -6.392 3.365 1.00 87.44 96 LEU A CA 1
ATOM 758 C C . LEU A 1 96 ? -4.803 -6.916 4.419 1.00 87.44 96 LEU A C 1
ATOM 760 O O . LEU A 1 96 ? -5.316 -8.031 4.301 1.00 87.44 96 LEU A O 1
ATOM 764 N N . VAL A 1 97 ? -5.036 -6.131 5.467 1.00 86.06 97 VAL A N 1
ATOM 765 C CA . VAL A 1 97 ? -5.961 -6.467 6.554 1.00 86.06 97 VAL A CA 1
ATOM 766 C C . VAL A 1 97 ? -6.849 -5.273 6.873 1.00 86.06 97 VAL A C 1
ATOM 768 O O . VAL A 1 97 ? -6.400 -4.132 6.869 1.00 86.06 97 VAL A O 1
ATOM 771 N N . ALA A 1 98 ? -8.111 -5.537 7.195 1.00 86.81 98 ALA A N 1
ATOM 772 C CA . ALA A 1 98 ? -8.989 -4.522 7.755 1.00 86.81 98 ALA A CA 1
ATOM 773 C C . ALA A 1 98 ? -8.585 -4.292 9.216 1.00 86.81 98 ALA A C 1
ATOM 775 O O . ALA A 1 98 ? -8.582 -5.236 10.015 1.00 86.81 98 ALA A O 1
ATOM 776 N N . VAL A 1 99 ? -8.228 -3.060 9.568 1.00 82.81 99 VAL A N 1
ATOM 777 C CA . VAL A 1 99 ? -7.955 -2.664 10.956 1.00 82.81 99 VAL A CA 1
ATOM 778 C C . VAL A 1 99 ? -8.980 -1.640 11.397 1.00 82.81 99 VAL A C 1
ATOM 780 O O . VAL A 1 99 ? -9.499 -0.881 10.585 1.00 82.81 99 VAL A O 1
ATOM 783 N N . ARG A 1 100 ? -9.315 -1.647 12.686 1.00 82.12 100 ARG A N 1
ATOM 784 C CA . ARG A 1 100 ? -10.265 -0.684 13.236 1.00 82.12 100 ARG A CA 1
ATOM 785 C C . ARG A 1 100 ? -9.637 0.705 13.231 1.00 82.12 100 ARG A C 1
ATOM 787 O O . ARG A 1 100 ? -8.489 0.840 13.649 1.00 82.12 100 ARG A O 1
ATOM 794 N N . VAL A 1 101 ? -10.406 1.705 12.818 1.00 82.06 101 VAL A N 1
ATOM 795 C CA . VAL A 1 101 ? -9.964 3.105 12.783 1.00 82.06 101 VAL A CA 1
ATOM 796 C C . VAL A 1 101 ? -9.455 3.536 14.161 1.00 82.06 101 VAL A C 1
ATOM 798 O O . VAL A 1 101 ? -10.170 3.413 15.159 1.00 82.06 101 VAL A O 1
ATOM 801 N N . ALA A 1 102 ? -8.220 4.039 14.212 1.00 73.56 102 ALA A N 1
ATOM 802 C CA . ALA A 1 102 ? -7.612 4.544 15.447 1.00 73.56 102 ALA A CA 1
ATOM 803 C C . ALA A 1 102 ? -7.896 6.040 15.699 1.00 73.56 102 ALA A C 1
ATOM 805 O O . ALA A 1 102 ? -7.843 6.491 16.843 1.00 73.56 102 ALA A O 1
ATOM 806 N N . GLY A 1 103 ? -8.183 6.807 14.640 1.00 74.94 103 GLY A N 1
ATOM 807 C CA . GLY A 1 103 ? -8.460 8.247 14.690 1.00 74.94 103 GLY A CA 1
ATOM 808 C C . GLY A 1 103 ? -9.948 8.610 14.640 1.00 74.94 103 GLY A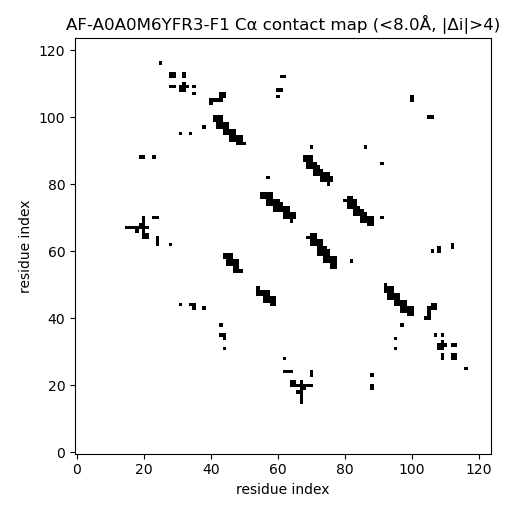 C 1
ATOM 809 O O . GLY A 1 103 ? -10.830 7.775 14.810 1.00 74.94 103 GLY A O 1
ATOM 810 N N . GLU A 1 104 ? -10.246 9.885 14.372 1.00 77.00 104 GLU A N 1
ATOM 811 C CA . GLU A 1 104 ? -11.632 10.351 14.186 1.00 77.00 104 GLU A CA 1
ATOM 812 C C . GLU A 1 104 ? -12.254 9.871 12.863 1.00 77.00 104 GLU A C 1
ATOM 814 O O . GLU A 1 104 ? -13.478 9.829 12.733 1.00 77.00 104 GLU A O 1
ATOM 819 N N . LYS A 1 105 ? -11.421 9.550 11.864 1.00 78.94 105 LYS A N 1
ATOM 820 C CA . LYS A 1 105 ? -11.832 9.118 10.522 1.00 78.94 105 LYS A CA 1
ATOM 821 C C . LYS A 1 105 ? -10.865 8.061 9.977 1.00 78.94 105 LYS A C 1
ATOM 823 O O . LYS A 1 105 ? -9.683 8.148 10.306 1.00 78.94 105 LYS A O 1
ATOM 828 N N . PRO A 1 106 ? -11.339 7.128 9.128 1.00 78.81 106 PRO A N 1
ATOM 829 C CA . PRO A 1 106 ? -10.468 6.179 8.445 1.00 78.81 106 PRO A CA 1
ATOM 830 C C . PRO A 1 106 ? -9.416 6.883 7.589 1.00 78.81 106 PRO A C 1
ATOM 832 O O . PRO A 1 106 ? -9.763 7.778 6.810 1.00 78.81 106 PRO A O 1
ATOM 835 N N . ASN A 1 107 ? -8.166 6.435 7.669 1.00 80.62 107 ASN A N 1
ATOM 836 C CA . ASN A 1 107 ? -7.150 6.793 6.692 1.00 80.62 107 ASN A CA 1
ATOM 837 C C . ASN A 1 107 ? -7.354 5.955 5.421 1.00 80.62 107 ASN A C 1
ATOM 839 O O . ASN A 1 107 ? -7.167 4.739 5.432 1.00 80.62 107 ASN A O 1
ATOM 843 N N . ARG A 1 108 ? -7.808 6.595 4.339 1.00 84.69 108 ARG A N 1
ATOM 844 C CA . ARG A 1 108 ? -8.051 5.949 3.042 1.00 84.69 108 ARG A CA 1
ATOM 845 C C . ARG A 1 108 ? -7.045 6.467 2.029 1.00 84.69 108 ARG A C 1
ATOM 847 O O . ARG A 1 108 ? -7.103 7.635 1.641 1.00 84.69 108 ARG A O 1
ATOM 854 N N . ILE A 1 109 ? -6.135 5.600 1.608 1.00 87.00 109 ILE A N 1
ATOM 855 C CA . ILE A 1 109 ? -5.001 5.972 0.753 1.00 87.00 109 ILE A CA 1
ATOM 856 C C . ILE A 1 109 ? -5.253 5.614 -0.712 1.00 87.00 109 ILE A C 1
ATOM 858 O O . ILE A 1 109 ? -4.574 6.132 -1.597 1.00 87.00 109 ILE A O 1
ATOM 862 N N . GLY A 1 110 ? -6.260 4.782 -0.997 1.00 84.44 110 GLY A N 1
ATOM 863 C CA . GLY A 1 110 ? -6.589 4.331 -2.345 1.00 84.44 110 GLY A CA 1
ATOM 864 C C . GLY A 1 110 ? -6.871 5.487 -3.303 1.00 84.44 110 GLY A C 1
ATOM 865 O O . GLY A 1 110 ? -6.389 5.477 -4.430 1.00 84.44 110 GLY A O 1
ATOM 866 N N . PHE A 1 111 ? -7.565 6.535 -2.854 1.00 85.06 111 PHE A N 1
ATOM 867 C CA . PHE A 1 111 ? -7.814 7.712 -3.693 1.00 85.06 111 PHE A CA 1
ATOM 868 C C . PHE A 1 111 ? -6.519 8.446 -4.083 1.00 85.06 111 PHE A C 1
ATOM 870 O O . PHE A 1 111 ? -6.350 8.821 -5.240 1.00 85.06 111 PHE A O 1
ATOM 877 N N . VAL A 1 112 ? -5.583 8.613 -3.142 1.00 85.19 112 VAL A N 1
ATOM 878 C CA . VAL A 1 112 ? -4.279 9.249 -3.405 1.00 85.19 112 VAL A CA 1
ATOM 879 C C . VAL A 1 112 ? -3.457 8.398 -4.369 1.00 85.19 112 VAL A C 1
ATOM 881 O O . VAL A 1 112 ? -2.876 8.915 -5.320 1.00 85.19 112 VAL A O 1
ATOM 884 N N . LEU A 1 113 ? -3.445 7.081 -4.159 1.00 87.62 113 LEU A N 1
ATOM 885 C CA . LEU A 1 113 ? -2.763 6.140 -5.043 1.00 87.62 113 LEU A CA 1
ATOM 886 C C . LEU A 1 113 ? -3.366 6.146 -6.450 1.00 87.62 113 LEU A C 1
ATOM 888 O O . LEU A 1 113 ? -2.627 6.101 -7.426 1.00 87.62 113 LEU A O 1
ATOM 892 N N . GLN A 1 114 ? -4.689 6.258 -6.570 1.00 88.81 114 GLN A N 1
ATOM 893 C CA . GLN A 1 114 ? -5.351 6.360 -7.865 1.00 88.81 114 GLN A CA 1
ATOM 894 C C . GLN A 1 114 ? -4.894 7.606 -8.636 1.00 88.81 114 GLN A C 1
ATOM 896 O O . GLN A 1 114 ? -4.561 7.489 -9.812 1.00 88.81 114 GLN A O 1
ATOM 901 N N . GLN A 1 115 ? -4.817 8.766 -7.976 1.00 88.00 115 GLN A N 1
ATOM 902 C CA . GLN A 1 115 ? -4.322 9.996 -8.604 1.00 88.00 115 GLN A CA 1
ATOM 903 C C . GLN A 1 115 ? -2.877 9.851 -9.090 1.00 88.00 115 GLN A C 1
ATOM 905 O O . GLN A 1 115 ? -2.577 10.211 -10.224 1.00 88.00 115 GLN A O 1
ATOM 910 N N . LYS A 1 116 ? -1.996 9.258 -8.274 1.00 87.38 116 LYS A N 1
ATOM 911 C CA . LYS A 1 116 ? -0.599 9.011 -8.664 1.00 87.38 116 LYS A CA 1
ATOM 912 C C . LYS A 1 116 ? -0.486 8.111 -9.896 1.00 87.38 116 LYS A C 1
ATOM 914 O O . LYS A 1 116 ? 0.292 8.411 -10.793 1.00 87.38 116 LYS A O 1
ATOM 919 N N . LEU A 1 117 ? -1.296 7.051 -9.975 1.00 88.25 117 LEU A N 1
ATOM 920 C CA . LEU A 1 117 ? -1.328 6.173 -11.151 1.00 88.25 117 LEU A CA 1
ATOM 921 C C . LEU A 1 117 ? -1.818 6.899 -12.413 1.00 88.25 117 LEU A C 1
ATOM 923 O O . LEU A 1 117 ? -1.335 6.624 -13.510 1.00 88.25 117 LEU A O 1
ATOM 927 N N . GLU A 1 118 ? -2.780 7.812 -12.273 1.00 86.56 118 GLU A N 1
ATOM 928 C CA . GLU A 1 118 ? -3.277 8.631 -13.385 1.00 86.56 118 GLU A CA 1
ATOM 929 C C . GLU A 1 118 ? -2.214 9.637 -13.860 1.00 86.56 118 GLU A C 1
ATOM 931 O O . GLU A 1 118 ? -2.041 9.818 -15.066 1.00 86.56 118 GLU A O 1
ATOM 936 N N . GLU A 1 119 ? -1.460 10.247 -12.943 1.00 82.88 119 GLU A N 1
ATOM 937 C CA . GLU A 1 119 ? -0.353 11.161 -13.258 1.00 82.88 119 GLU A CA 1
ATOM 938 C C . GLU A 1 119 ? 0.821 10.447 -13.951 1.00 82.88 119 GLU A C 1
ATOM 940 O O . GLU A 1 119 ? 1.338 10.961 -14.945 1.00 82.88 119 GLU A O 1
ATOM 945 N N . GLU A 1 120 ? 1.204 9.253 -13.486 1.00 73.81 120 GLU A N 1
ATOM 946 C CA . GLU A 1 120 ? 2.275 8.444 -14.094 1.00 73.81 120 GLU A CA 1
ATOM 947 C C . GLU A 1 120 ? 1.887 7.927 -15.491 1.00 73.81 120 GLU A C 1
ATOM 949 O O . GLU A 1 120 ? 2.685 8.012 -16.425 1.00 73.81 120 GLU A O 1
ATOM 954 N N . GLY A 1 121 ? 0.638 7.485 -15.683 1.00 62.19 121 GLY A N 1
ATOM 955 C CA . GLY A 1 121 ? 0.136 7.021 -16.984 1.00 62.19 121 GLY A CA 1
ATOM 956 C C . GLY A 1 121 ? -0.126 8.131 -18.013 1.00 62.19 121 GLY A C 1
ATOM 957 O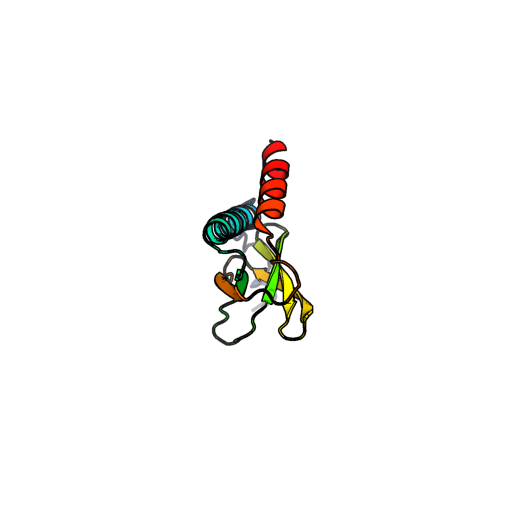 O . GLY A 1 121 ? -0.310 7.844 -19.193 1.00 62.19 121 GLY A O 1
ATOM 958 N N . SER A 1 122 ? -0.141 9.399 -17.590 1.00 57.78 122 SER A N 1
ATOM 959 C CA . SER A 1 122 ? -0.326 10.563 -18.474 1.00 57.78 122 SER A CA 1
ATOM 960 C C . SER A 1 122 ? 0.979 11.049 -19.125 1.00 57.78 122 SER A C 1
ATOM 962 O O . SER A 1 122 ? 0.956 12.008 -19.899 1.00 57.78 122 SER A O 1
ATOM 964 N N . GLY A 1 123 ? 2.117 10.439 -18.774 1.00 50.50 123 GLY A N 1
ATOM 965 C CA . GLY A 1 123 ? 3.454 10.802 -19.251 1.00 50.50 123 GLY A CA 1
ATOM 966 C C . GLY A 1 123 ? 3.935 10.078 -20.517 1.00 50.50 123 GLY A C 1
ATOM 967 O O . GLY A 1 123 ? 5.069 10.333 -20.929 1.00 50.50 123 GLY A O 1
ATOM 968 N N . GLU A 1 124 ? 3.117 9.202 -21.115 1.00 41.16 124 GLU A N 1
ATOM 969 C CA . GLU A 1 124 ? 3.407 8.476 -22.372 1.00 41.16 124 GLU A CA 1
ATOM 970 C C . GLU A 1 124 ? 2.824 9.144 -23.629 1.00 41.16 124 GLU A C 1
ATOM 972 O O . GLU A 1 124 ? 1.652 9.590 -23.608 1.00 41.16 124 GLU A O 1
#

Radius of gyration: 18.16 Å; Cα contacts (8 Å, |Δi|>4): 188; chains: 1; bounding box: 64×30×41 Å